Protein AF-A0A928WF04-F1 (afdb_monomer_lite)

Radius of gyration: 16.8 Å; chains: 1; bounding box: 46×41×38 Å

Structure (mmCIF, N/CA/C/O backbone):
data_AF-A0A928WF04-F1
#
_entry.id   AF-A0A928WF04-F1
#
loop_
_atom_site.group_PDB
_atom_site.id
_atom_site.type_symbol
_atom_site.label_atom_id
_atom_site.label_alt_id
_atom_site.label_comp_id
_atom_site.label_asym_id
_atom_site.label_entity_id
_atom_site.label_seq_id
_atom_site.pdbx_PDB_ins_code
_atom_site.Cartn_x
_atom_site.Cartn_y
_atom_site.Cartn_z
_atom_site.occupancy
_atom_site.B_iso_or_equiv
_atom_site.auth_seq_id
_atom_site.auth_comp_id
_atom_site.auth_asym_id
_atom_site.auth_atom_id
_atom_site.pdbx_PDB_model_num
ATOM 1 N N . MET A 1 1 ? 29.091 -26.781 11.269 1.00 47.12 1 MET A N 1
ATOM 2 C CA . MET A 1 1 ? 27.984 -25.970 11.818 1.00 47.12 1 MET A CA 1
ATOM 3 C C . MET A 1 1 ? 27.919 -24.686 11.016 1.00 47.12 1 MET A C 1
ATOM 5 O O . MET A 1 1 ? 28.878 -23.928 11.043 1.00 47.12 1 MET A O 1
ATOM 9 N N . THR A 1 2 ? 26.863 -24.477 10.238 1.00 69.62 2 THR A N 1
ATOM 10 C CA . THR A 1 2 ? 26.679 -23.247 9.458 1.00 69.62 2 THR A CA 1
ATOM 11 C C . THR A 1 2 ? 26.108 -22.187 10.396 1.00 69.62 2 THR A C 1
ATOM 13 O O . THR A 1 2 ? 24.947 -22.266 10.786 1.00 69.62 2 THR A O 1
ATOM 16 N N . GLN A 1 3 ? 26.942 -21.248 10.844 1.00 78.94 3 GLN A N 1
ATOM 17 C CA . GLN A 1 3 ? 26.499 -20.134 11.682 1.00 78.94 3 GLN A CA 1
ATOM 18 C C . GLN A 1 3 ? 25.687 -19.160 10.819 1.00 78.94 3 GLN A C 1
ATOM 20 O O . GLN A 1 3 ? 26.139 -18.755 9.748 1.00 78.94 3 GLN A O 1
ATOM 25 N N . ALA A 1 4 ? 24.476 -18.814 11.260 1.00 78.38 4 ALA A N 1
ATOM 26 C CA . ALA A 1 4 ? 23.651 -17.830 10.567 1.00 78.38 4 ALA A CA 1
ATOM 27 C C . ALA A 1 4 ? 24.343 -16.458 10.584 1.00 78.38 4 ALA A C 1
ATOM 29 O O . ALA A 1 4 ? 24.914 -16.057 11.600 1.00 78.38 4 ALA A O 1
ATOM 30 N N . GLN A 1 5 ? 24.300 -15.741 9.458 1.00 78.94 5 GLN A N 1
ATOM 31 C CA . GLN A 1 5 ? 24.838 -14.383 9.392 1.00 78.94 5 GLN A CA 1
ATOM 32 C C . GLN A 1 5 ? 24.017 -13.425 10.274 1.00 78.94 5 GLN A C 1
ATOM 34 O O . GLN A 1 5 ? 22.807 -13.617 10.421 1.00 78.94 5 GLN A O 1
ATOM 39 N N . PRO A 1 6 ? 24.649 -12.382 10.846 1.00 82.38 6 PRO A N 1
ATOM 40 C CA . PRO A 1 6 ? 23.952 -11.388 11.657 1.00 82.38 6 PRO A CA 1
ATOM 41 C C . PRO A 1 6 ? 22.896 -10.642 10.833 1.00 82.38 6 PRO A C 1
ATOM 43 O O . PRO A 1 6 ? 23.028 -10.523 9.611 1.00 82.38 6 PRO A O 1
ATOM 46 N N . SER A 1 7 ? 21.857 -10.121 11.493 1.00 80.31 7 SER A N 1
ATOM 47 C CA . SER A 1 7 ? 20.822 -9.304 10.846 1.00 80.31 7 SER A CA 1
ATOM 48 C C . SER A 1 7 ? 21.440 -8.132 10.083 1.00 80.31 7 SER A C 1
ATOM 50 O O . SER A 1 7 ? 22.418 -7.544 10.543 1.00 80.31 7 SER A O 1
ATOM 52 N N . LEU A 1 8 ? 20.868 -7.787 8.926 1.00 78.25 8 LEU A N 1
ATOM 53 C CA . LEU A 1 8 ? 21.221 -6.536 8.257 1.00 78.25 8 LEU A CA 1
ATOM 54 C C . LEU A 1 8 ? 20.840 -5.347 9.142 1.00 78.25 8 LEU A C 1
ATOM 56 O O . LEU A 1 8 ? 19.894 -5.431 9.930 1.00 78.25 8 LEU A O 1
ATOM 60 N N . GLU A 1 9 ? 21.569 -4.245 8.984 1.00 82.38 9 GLU A N 1
ATOM 61 C CA . GLU A 1 9 ? 21.159 -2.968 9.550 1.00 82.38 9 GLU A CA 1
ATOM 62 C C . GLU A 1 9 ? 19.792 -2.576 8.982 1.00 82.38 9 GLU A C 1
ATOM 64 O O . GLU A 1 9 ? 19.505 -2.773 7.796 1.00 82.38 9 GLU A O 1
ATOM 69 N N . PHE A 1 10 ? 18.915 -2.076 9.850 1.00 81.38 10 PHE A N 1
ATOM 70 C CA . PHE A 1 10 ? 17.602 -1.631 9.420 1.00 81.38 10 PHE A CA 1
ATOM 71 C C . PHE A 1 10 ? 17.741 -0.323 8.645 1.00 81.38 10 PHE A C 1
ATOM 73 O O . PHE A 1 10 ? 18.138 0.695 9.203 1.00 81.38 10 PHE A O 1
ATOM 80 N N . ILE A 1 11 ? 17.355 -0.355 7.375 1.00 78.94 11 ILE A N 1
ATOM 81 C CA . ILE A 1 11 ? 17.320 0.821 6.514 1.00 78.94 11 ILE A CA 1
ATOM 82 C C . ILE A 1 11 ? 15.913 1.434 6.606 1.00 78.94 11 ILE A C 1
ATOM 84 O O . ILE A 1 11 ? 14.952 0.822 6.120 1.00 78.94 11 ILE A O 1
ATOM 88 N N . PRO A 1 12 ? 15.743 2.609 7.240 1.00 81.44 12 PRO A N 1
ATOM 89 C CA . PRO A 1 12 ? 14.432 3.225 7.372 1.00 81.44 12 PRO A CA 1
ATOM 90 C C . PRO A 1 12 ? 13.947 3.787 6.024 1.00 81.44 12 PRO A C 1
ATOM 92 O O . PRO A 1 12 ? 14.736 4.356 5.270 1.00 81.44 12 PRO A O 1
ATOM 95 N N . PRO A 1 13 ? 12.640 3.711 5.716 1.00 81.75 13 PRO A N 1
ATOM 96 C CA . PRO A 1 13 ? 12.088 4.393 4.552 1.00 81.75 13 PRO A CA 1
ATOM 97 C C . PRO A 1 13 ? 12.283 5.917 4.638 1.00 81.75 13 PRO A C 1
ATOM 99 O O . PRO A 1 13 ? 11.861 6.547 5.609 1.00 81.75 13 PRO A O 1
ATOM 102 N N . ALA A 1 14 ? 12.828 6.533 3.586 1.00 86.50 14 ALA A N 1
ATOM 103 C CA . ALA A 1 14 ? 12.939 7.988 3.449 1.00 86.50 14 ALA A CA 1
ATOM 104 C C . ALA A 1 14 ? 11.617 8.608 2.943 1.00 86.50 14 ALA A C 1
ATOM 106 O O . ALA A 1 14 ? 11.523 9.127 1.828 1.00 86.50 14 ALA A O 1
ATOM 107 N N . TYR A 1 15 ? 10.549 8.500 3.739 1.00 88.81 15 TYR A N 1
ATOM 108 C CA . TYR A 1 15 ? 9.213 8.932 3.317 1.00 88.81 15 TYR A CA 1
ATOM 109 C C . TYR A 1 15 ? 9.131 10.447 3.071 1.00 88.81 15 TYR A C 1
ATOM 111 O O . TYR A 1 15 ? 9.372 11.255 3.966 1.00 88.81 15 TYR A O 1
ATOM 119 N N . ASN A 1 16 ? 8.690 10.826 1.868 1.00 93.25 16 ASN A N 1
ATOM 120 C CA . ASN A 1 16 ? 8.395 12.207 1.503 1.00 93.25 16 ASN A CA 1
ATOM 121 C C . ASN A 1 16 ? 6.907 12.357 1.110 1.00 93.25 16 ASN A C 1
ATOM 123 O O . ASN A 1 16 ? 6.486 11.812 0.082 1.00 93.25 16 ASN A O 1
ATOM 127 N N . PRO A 1 17 ? 6.102 13.128 1.872 1.00 94.19 17 PRO A N 1
ATOM 128 C CA . PRO A 1 17 ? 4.681 13.319 1.589 1.00 94.19 17 PRO A CA 1
ATOM 129 C C . PRO A 1 17 ? 4.392 13.932 0.217 1.00 94.19 17 PRO A C 1
ATOM 131 O O . PRO A 1 17 ? 3.361 13.622 -0.380 1.00 94.19 17 PRO A O 1
ATOM 134 N N . LEU A 1 18 ? 5.263 14.809 -0.292 1.00 96.56 18 LEU A N 1
ATOM 135 C CA . LEU A 1 18 ? 5.074 15.436 -1.600 1.00 96.56 18 LEU A CA 1
ATOM 136 C C . LEU A 1 18 ? 5.232 14.400 -2.713 1.00 96.56 18 LEU A C 1
ATOM 138 O O . LEU A 1 18 ? 4.358 14.285 -3.571 1.00 96.56 18 LEU A O 1
ATOM 142 N N . VAL A 1 19 ? 6.304 13.606 -2.643 1.00 95.00 19 VAL A N 1
ATOM 143 C CA . VAL A 1 19 ? 6.568 12.516 -3.592 1.00 95.00 19 VAL A CA 1
ATOM 144 C C . VAL A 1 19 ? 5.406 11.530 -3.591 1.00 95.00 19 VAL A C 1
ATOM 146 O O . VAL A 1 19 ? 4.875 11.211 -4.653 1.00 95.00 19 VAL A O 1
ATOM 149 N N . TRP A 1 20 ? 4.947 11.112 -2.410 1.00 95.44 20 TRP A N 1
ATOM 150 C CA . TRP A 1 20 ? 3.815 10.195 -2.296 1.00 95.44 20 TRP A CA 1
ATOM 151 C C . TRP A 1 20 ? 2.518 10.782 -2.871 1.00 95.44 20 TRP A C 1
ATOM 153 O O . TRP A 1 20 ? 1.840 10.113 -3.649 1.00 95.44 20 TRP A O 1
ATOM 163 N N . ASN A 1 21 ? 2.178 12.036 -2.552 1.00 96.25 21 ASN A N 1
ATOM 164 C CA . ASN A 1 21 ? 0.964 12.674 -3.070 1.00 96.25 21 ASN A CA 1
ATOM 165 C C . ASN A 1 21 ? 0.984 12.826 -4.597 1.00 96.25 21 ASN A C 1
ATOM 167 O O . ASN A 1 21 ? -0.046 12.626 -5.246 1.00 96.25 21 ASN A O 1
ATOM 171 N N . VAL A 1 22 ? 2.138 13.173 -5.172 1.00 97.56 22 VAL A N 1
ATOM 172 C CA . VAL A 1 22 ? 2.316 13.268 -6.627 1.00 97.56 22 VAL A CA 1
ATOM 173 C C . VAL A 1 22 ? 2.207 11.881 -7.263 1.00 97.56 22 VAL A C 1
ATOM 175 O O . VAL A 1 22 ? 1.385 11.691 -8.160 1.00 97.56 22 VAL A O 1
ATOM 178 N N . ALA A 1 23 ? 2.943 10.889 -6.752 1.00 96.19 23 ALA A N 1
ATOM 179 C CA . ALA A 1 23 ? 2.913 9.518 -7.264 1.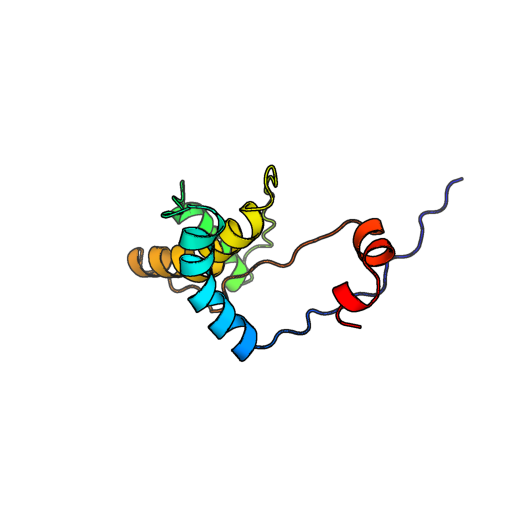00 96.19 23 ALA A CA 1
ATOM 180 C C . ALA A 1 23 ? 1.497 8.921 -7.218 1.00 96.19 23 ALA A C 1
ATOM 182 O O . ALA A 1 23 ? 1.013 8.385 -8.214 1.00 96.19 23 ALA A O 1
ATOM 183 N N . LYS A 1 24 ? 0.784 9.106 -6.101 1.00 96.00 24 LYS A N 1
ATOM 184 C CA . LYS A 1 24 ? -0.610 8.682 -5.924 1.00 96.00 24 LYS A CA 1
ATOM 185 C C . LYS A 1 24 ? -1.545 9.208 -7.014 1.00 96.00 24 LYS A C 1
ATOM 187 O O . LYS A 1 24 ? -2.423 8.469 -7.456 1.00 96.00 24 LYS A O 1
ATOM 192 N N . ARG A 1 25 ? -1.369 10.458 -7.451 1.00 97.06 25 ARG A N 1
ATOM 193 C CA . ARG A 1 25 ? -2.183 11.060 -8.521 1.00 97.06 25 ARG A CA 1
ATOM 194 C C . ARG A 1 25 ? -1.781 10.566 -9.911 1.00 97.06 25 ARG A C 1
ATOM 196 O O . ARG A 1 25 ? -2.646 10.454 -10.770 1.00 97.06 25 ARG A O 1
ATOM 203 N N . ILE A 1 26 ? -0.499 10.268 -10.125 1.00 97.12 26 ILE A N 1
ATOM 204 C CA . ILE A 1 26 ? 0.041 9.833 -11.423 1.00 97.12 26 ILE A CA 1
ATOM 205 C C . ILE A 1 26 ? -0.291 8.367 -11.726 1.00 97.12 26 ILE A C 1
ATOM 207 O O . ILE A 1 26 ? -0.615 8.046 -12.868 1.00 97.12 26 ILE A O 1
ATOM 211 N N . ILE A 1 27 ? -0.252 7.483 -10.724 1.00 96.19 27 ILE A N 1
ATOM 212 C CA . ILE A 1 27 ? -0.431 6.031 -10.896 1.00 96.19 27 ILE A CA 1
ATOM 213 C C . ILE A 1 27 ? -1.622 5.607 -11.771 1.00 96.19 27 ILE A C 1
ATOM 215 O O . ILE A 1 27 ? -1.392 4.808 -12.678 1.00 96.19 27 ILE A O 1
ATOM 219 N N . PRO A 1 28 ? -2.865 6.098 -11.581 1.00 95.69 28 PRO A N 1
ATOM 220 C CA . PRO A 1 28 ? -3.986 5.658 -12.416 1.00 95.69 28 PRO A CA 1
ATOM 221 C C . PRO A 1 28 ? -3.777 5.984 -13.901 1.00 95.69 28 PRO A C 1
ATOM 223 O O . PRO A 1 28 ? -4.154 5.198 -14.767 1.00 95.69 28 PRO A O 1
ATOM 226 N N . PHE A 1 29 ? -3.137 7.115 -14.208 1.00 95.75 29 PHE A N 1
ATOM 227 C CA . PHE A 1 29 ? -2.805 7.480 -15.584 1.00 95.75 29 PHE A CA 1
ATOM 228 C C . PHE A 1 29 ? -1.666 6.623 -16.126 1.00 95.75 29 PHE A C 1
ATOM 230 O O . PHE A 1 29 ? -1.741 6.153 -17.258 1.00 95.75 29 PHE A O 1
ATOM 237 N N . TRP A 1 30 ? -0.638 6.379 -15.316 1.00 94.69 30 TRP A N 1
ATOM 238 C CA . TRP A 1 30 ? 0.478 5.524 -15.706 1.00 94.69 30 TRP A CA 1
ATOM 239 C C . TRP A 1 30 ? 0.005 4.098 -16.028 1.00 94.69 30 TRP A C 1
ATOM 241 O O . TRP A 1 30 ? 0.340 3.582 -17.089 1.00 94.69 30 TRP A O 1
ATOM 251 N N . LEU A 1 31 ? -0.861 3.507 -15.196 1.00 95.88 31 LEU A N 1
ATOM 252 C CA . LEU A 1 31 ? -1.470 2.194 -15.455 1.00 95.88 31 LEU A CA 1
ATOM 253 C C . LEU A 1 31 ? -2.238 2.164 -16.782 1.00 95.88 31 LEU A C 1
ATOM 255 O O . LEU A 1 31 ? -2.063 1.242 -17.583 1.00 95.88 31 LEU A O 1
ATOM 259 N N . LYS A 1 32 ? -3.035 3.205 -17.045 1.00 95.75 32 LYS A N 1
ATOM 260 C CA . LYS A 1 32 ? -3.827 3.321 -18.270 1.00 95.75 32 LYS A CA 1
ATOM 261 C C . LYS A 1 32 ? -2.959 3.424 -19.525 1.00 95.75 32 LYS A C 1
ATOM 263 O O . LYS A 1 32 ? -3.249 2.747 -20.505 1.00 95.75 32 LYS A O 1
ATOM 268 N N . TYR A 1 33 ? -1.931 4.271 -19.516 1.00 94.44 33 TYR A N 1
ATOM 269 C CA . TYR A 1 33 ? -1.153 4.576 -20.723 1.00 94.44 33 TYR A CA 1
ATOM 270 C C . TYR A 1 33 ? 0.040 3.644 -20.945 1.00 94.44 33 TYR A C 1
ATOM 272 O O . TYR A 1 33 ? 0.390 3.385 -22.090 1.00 94.44 33 TYR A O 1
ATOM 280 N N . ASN A 1 34 ? 0.664 3.138 -19.880 1.00 91.38 34 ASN A N 1
ATOM 281 C CA . ASN A 1 34 ? 1.847 2.285 -19.990 1.00 91.38 34 ASN A CA 1
ATOM 282 C C . ASN A 1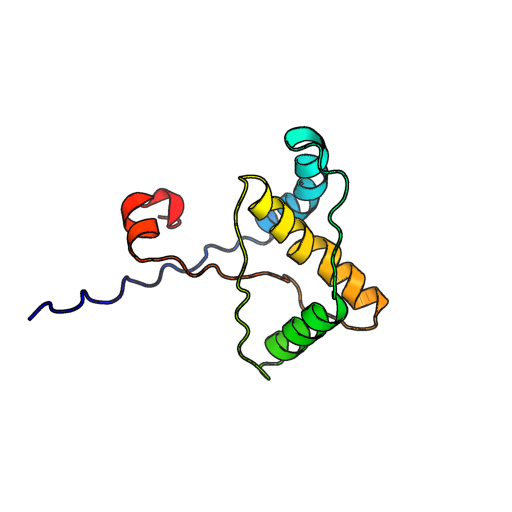 34 ? 1.491 0.792 -20.036 1.00 91.38 34 ASN A C 1
ATOM 284 O O . ASN A 1 34 ? 2.144 0.019 -20.731 1.00 91.38 34 ASN A O 1
ATOM 288 N N . ASN A 1 35 ? 0.447 0.378 -19.311 1.00 88.50 35 ASN A N 1
ATOM 289 C CA . ASN A 1 35 ? 0.089 -1.035 -19.160 1.00 88.50 35 ASN A CA 1
ATOM 290 C C . ASN A 1 35 ? -1.276 -1.389 -19.757 1.00 88.50 35 ASN A C 1
ATOM 292 O O . ASN A 1 35 ? -1.647 -2.557 -19.728 1.00 88.50 35 ASN A O 1
ATOM 296 N N . HIS A 1 36 ? -2.010 -0.413 -20.308 1.00 93.38 36 HIS A N 1
ATOM 297 C CA . HIS A 1 36 ? -3.384 -0.582 -20.802 1.00 93.38 36 HIS A CA 1
ATOM 298 C C . HIS A 1 36 ? -4.358 -1.106 -19.730 1.00 93.38 36 HIS A C 1
ATOM 300 O O . HIS A 1 36 ? -5.415 -1.652 -20.044 1.00 93.38 36 HIS A O 1
ATOM 306 N N . ILE A 1 37 ? -4.022 -0.911 -18.451 1.00 94.69 37 ILE A N 1
ATOM 307 C CA . ILE A 1 37 ? -4.854 -1.299 -17.312 1.00 94.69 37 ILE A CA 1
ATOM 308 C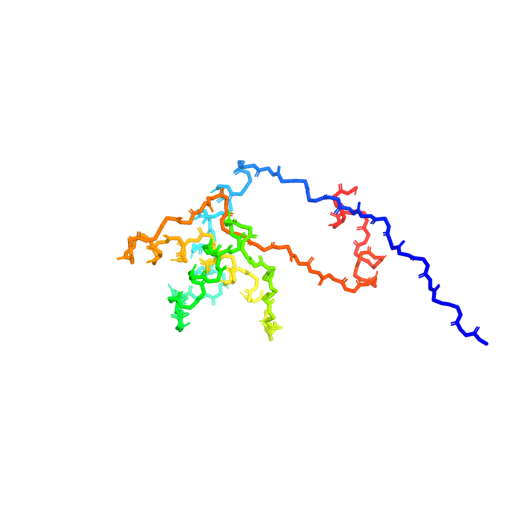 C . ILE A 1 37 ? -5.757 -0.114 -16.988 1.00 94.69 37 ILE A C 1
ATOM 310 O O . ILE A 1 37 ? -5.327 0.876 -16.393 1.00 94.69 37 IL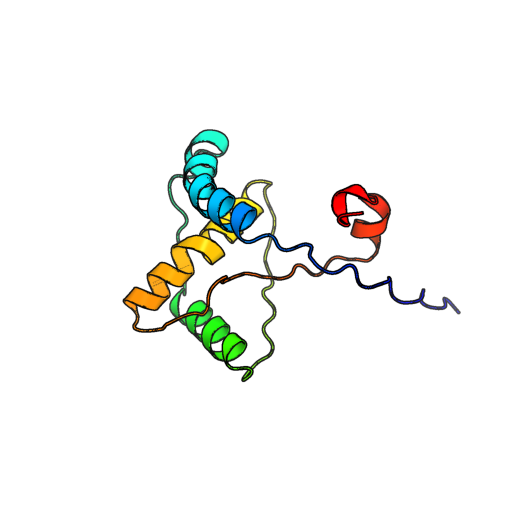E A O 1
ATOM 314 N N . VAL A 1 38 ? -7.011 -0.194 -17.432 1.00 93.44 38 VAL A N 1
ATOM 315 C CA . VAL A 1 38 ? -7.999 0.882 -17.247 1.00 93.44 38 VAL A CA 1
ATOM 316 C C . VAL A 1 38 ? -8.734 0.796 -15.916 1.00 93.44 38 VAL A C 1
ATOM 318 O O . VAL A 1 38 ? -9.220 1.818 -15.432 1.00 93.44 38 VAL A O 1
ATOM 321 N N . ASP A 1 39 ? -8.784 -0.393 -15.316 1.00 92.25 39 ASP A N 1
ATOM 322 C CA . ASP A 1 39 ? -9.386 -0.597 -14.009 1.00 92.25 39 ASP A CA 1
ATOM 323 C C . ASP A 1 39 ? -8.614 -1.614 -13.166 1.00 92.25 39 ASP A C 1
ATOM 325 O O . ASP A 1 39 ? -7.948 -2.513 -13.678 1.00 92.25 39 ASP A O 1
ATOM 329 N N . VAL A 1 40 ? -8.701 -1.423 -11.852 1.00 94.44 40 VAL A N 1
ATOM 330 C CA . VAL A 1 40 ? -8.201 -2.342 -10.832 1.00 94.44 40 VAL A CA 1
ATOM 331 C C . VAL A 1 40 ? -9.401 -2.714 -9.976 1.00 94.44 40 VAL A C 1
ATOM 333 O O . VAL A 1 40 ? -9.868 -1.903 -9.165 1.00 94.44 40 VAL A O 1
ATOM 336 N N . GLU A 1 41 ? -9.899 -3.923 -10.206 1.00 94.94 41 GLU A N 1
ATOM 337 C CA . GLU A 1 41 ? -11.002 -4.528 -9.468 1.00 94.94 41 GLU A CA 1
ATOM 338 C C . GLU A 1 41 ? -10.492 -5.177 -8.182 1.00 94.94 41 GLU A C 1
ATOM 340 O O . GLU A 1 41 ? -9.345 -5.623 -8.091 1.00 94.94 41 GLU A O 1
ATOM 345 N N . ILE A 1 42 ? -11.325 -5.139 -7.144 1.00 95.69 42 ILE A N 1
ATOM 346 C CA . ILE A 1 42 ? -10.924 -5.501 -5.787 1.00 95.69 42 ILE A CA 1
ATOM 347 C C . ILE A 1 42 ? -11.996 -6.397 -5.208 1.00 95.69 42 ILE A C 1
ATOM 349 O O . ILE A 1 42 ? -13.038 -5.933 -4.740 1.00 95.69 42 ILE A O 1
ATOM 353 N N . ASP A 1 43 ? -11.701 -7.684 -5.209 1.00 95.81 43 ASP A N 1
ATOM 354 C CA . ASP A 1 43 ? -12.523 -8.666 -4.530 1.00 95.81 43 ASP A CA 1
ATOM 355 C C . ASP A 1 43 ? -12.321 -8.562 -3.019 1.00 95.81 43 ASP A C 1
ATOM 357 O O . ASP A 1 43 ? -11.200 -8.365 -2.543 1.00 95.81 43 ASP A O 1
ATOM 361 N N . ARG A 1 44 ? -13.407 -8.733 -2.252 1.00 95.19 44 ARG A N 1
ATOM 362 C CA . ARG A 1 44 ? -13.361 -8.789 -0.776 1.00 95.19 44 ARG A CA 1
ATOM 363 C C . ARG A 1 44 ? -12.709 -7.551 -0.143 1.00 95.19 44 ARG A C 1
ATOM 365 O O . ARG A 1 44 ? -11.897 -7.628 0.781 1.00 95.19 44 ARG A O 1
ATOM 372 N N . ALA A 1 45 ? -13.052 -6.377 -0.676 1.00 96.50 45 ALA A N 1
ATOM 373 C CA . ALA A 1 45 ? -12.511 -5.109 -0.199 1.00 96.50 45 ALA A CA 1
ATOM 374 C C . ALA A 1 45 ? -12.834 -4.850 1.280 1.00 96.50 45 ALA A C 1
ATOM 376 O O . ALA A 1 45 ? -11.993 -4.305 1.990 1.00 96.50 45 ALA A O 1
ATOM 377 N N . SER A 1 46 ? -14.022 -5.251 1.744 1.00 97.69 46 SER A N 1
ATOM 378 C CA . SER A 1 46 ? -14.472 -5.055 3.128 1.00 97.69 46 SER A CA 1
ATOM 379 C C . SER A 1 46 ? -13.537 -5.731 4.130 1.00 97.69 46 SER A C 1
ATOM 381 O O . SER A 1 46 ? -13.104 -5.102 5.091 1.00 97.69 46 SER A O 1
ATOM 383 N N . GLU A 1 47 ? -13.135 -6.974 3.862 1.00 97.44 47 GLU A N 1
ATOM 384 C CA . GLU A 1 47 ? -12.210 -7.716 4.717 1.00 97.44 47 GLU A CA 1
ATOM 385 C C . GLU A 1 47 ? -10.845 -7.022 4.802 1.00 97.44 47 GLU A C 1
ATOM 387 O O . GLU A 1 47 ? -10.259 -6.904 5.880 1.00 97.44 47 GLU A O 1
ATOM 392 N N . LEU A 1 48 ? -10.343 -6.506 3.675 1.00 97.56 48 LEU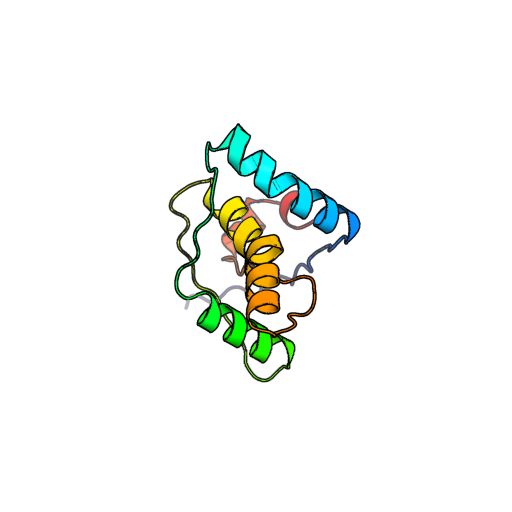 A N 1
ATOM 393 C CA . LEU A 1 48 ? -9.086 -5.761 3.656 1.00 97.56 48 LEU A CA 1
ATOM 394 C C . LEU A 1 48 ? -9.200 -4.418 4.398 1.00 97.56 48 LEU A C 1
ATOM 396 O O . LEU A 1 48 ? -8.269 -4.035 5.110 1.00 97.56 48 LEU A O 1
ATOM 400 N N . ILE A 1 49 ? -10.331 -3.716 4.266 1.00 98.25 49 ILE A N 1
ATOM 401 C CA . ILE A 1 49 ? -10.622 -2.475 5.000 1.00 98.25 49 ILE A CA 1
ATOM 402 C C . ILE A 1 49 ? -10.611 -2.740 6.506 1.00 98.25 49 ILE A C 1
ATOM 404 O O . ILE A 1 49 ? -9.947 -2.006 7.241 1.00 98.25 49 ILE A O 1
ATOM 408 N N . ASP A 1 50 ? -11.270 -3.805 6.959 1.00 97.88 50 ASP A N 1
ATOM 409 C CA . ASP A 1 50 ? -11.329 -4.173 8.373 1.00 97.88 50 ASP A CA 1
ATOM 410 C C . ASP A 1 50 ? -9.950 -4.517 8.939 1.00 97.88 50 ASP A C 1
ATOM 412 O O . ASP A 1 50 ? -9.593 -4.049 10.027 1.00 97.88 50 ASP A O 1
ATOM 416 N N . LEU A 1 51 ? -9.138 -5.273 8.194 1.00 97.50 51 LEU A N 1
ATOM 417 C CA . LEU A 1 51 ? -7.761 -5.590 8.583 1.00 97.50 51 LEU A CA 1
ATOM 418 C C . LEU A 1 51 ? -6.912 -4.321 8.728 1.00 97.50 51 LEU A C 1
ATOM 420 O O . LEU A 1 51 ? -6.232 -4.147 9.744 1.00 97.50 51 LEU A O 1
ATOM 424 N N . TYR A 1 52 ? -6.990 -3.402 7.760 1.00 97.62 52 TYR A N 1
ATOM 425 C CA . TYR A 1 52 ? -6.288 -2.118 7.831 1.00 97.62 52 TYR A CA 1
ATOM 426 C C . TYR A 1 52 ? -6.785 -1.247 8.988 1.00 97.62 52 TYR A C 1
ATOM 428 O O . TYR A 1 52 ? -5.976 -0.635 9.688 1.00 97.62 52 TYR A O 1
ATOM 436 N N . HIS A 1 53 ? -8.094 -1.206 9.223 1.00 97.62 53 HIS A N 1
ATOM 437 C CA . HIS A 1 53 ? -8.691 -0.428 10.301 1.00 97.62 53 HIS A CA 1
ATOM 438 C C . HIS A 1 53 ? -8.246 -0.944 11.679 1.00 97.62 53 HIS A C 1
ATOM 440 O O . HIS A 1 53 ? -7.811 -0.157 12.523 1.00 97.62 53 HIS A O 1
ATOM 446 N N . GLN A 1 54 ? -8.260 -2.263 11.892 1.00 97.81 54 GLN A N 1
ATOM 447 C CA . GLN A 1 54 ? -7.755 -2.887 13.120 1.00 97.81 54 GLN A CA 1
ATOM 448 C C . GLN A 1 54 ? -6.247 -2.670 13.298 1.00 97.81 54 GLN A C 1
ATOM 450 O O . GLN A 1 54 ? -5.794 -2.354 14.403 1.00 97.81 54 GLN A O 1
ATOM 455 N N . PHE A 1 55 ? -5.471 -2.786 12.217 1.00 97.06 55 PHE A N 1
ATOM 456 C CA . PHE A 1 55 ? -4.027 -2.548 12.232 1.00 97.06 55 PHE A CA 1
ATOM 457 C C . PHE A 1 55 ? -3.697 -1.102 12.635 1.00 97.06 55 PHE A C 1
ATOM 459 O O . PHE A 1 55 ? -2.894 -0.874 13.538 1.00 97.06 55 PHE A O 1
ATOM 466 N N . GLN A 1 56 ? -4.382 -0.110 12.059 1.00 96.44 56 GLN A N 1
ATOM 467 C CA . GLN A 1 56 ? -4.179 1.317 12.365 1.00 96.44 56 GLN A CA 1
ATOM 468 C C . GLN A 1 56 ? -4.642 1.746 13.767 1.00 96.44 56 GLN A C 1
ATOM 470 O O . GLN A 1 56 ? -4.305 2.846 14.230 1.00 96.44 56 GLN A O 1
ATOM 475 N N . GLN A 1 57 ? -5.428 0.896 14.429 1.00 96.44 57 GLN A N 1
ATOM 476 C CA . GLN A 1 57 ? -5.816 1.026 15.833 1.00 96.44 57 GLN A CA 1
ATOM 477 C C . GLN A 1 57 ? -4.877 0.268 16.784 1.00 96.44 57 GLN A C 1
ATOM 479 O O . GLN A 1 57 ? -5.086 0.317 17.992 1.00 96.44 57 GLN A O 1
ATOM 484 N N . GLY A 1 58 ? -3.867 -0.441 16.270 1.00 96.81 58 GLY A N 1
ATOM 485 C CA . GLY A 1 58 ? -2.939 -1.236 17.079 1.00 96.81 58 GLY A CA 1
ATOM 486 C C . GLY A 1 58 ? -3.539 -2.532 17.633 1.00 96.81 58 GLY A C 1
ATOM 487 O O . GLY A 1 58 ? -2.959 -3.130 18.534 1.00 96.81 58 GLY A O 1
ATOM 488 N N . LYS A 1 59 ? -4.690 -2.978 17.110 1.00 97.69 59 LYS A N 1
ATOM 489 C CA . LYS A 1 59 ? -5.388 -4.189 17.579 1.00 97.69 59 LYS A CA 1
ATOM 490 C C . LYS A 1 59 ? -4.819 -5.478 16.993 1.00 97.69 59 LYS A C 1
ATOM 492 O O . LYS A 1 59 ? -5.006 -6.543 17.567 1.00 97.69 59 LYS A O 1
ATOM 497 N N . THR A 1 60 ? -4.144 -5.389 15.850 1.00 96.38 60 THR A N 1
ATOM 498 C CA . THR A 1 60 ? -3.556 -6.542 15.166 1.00 96.38 60 THR A CA 1
ATOM 499 C C . THR A 1 60 ? -2.225 -6.184 14.517 1.00 96.38 60 THR A C 1
ATOM 501 O O . THR A 1 60 ? -1.964 -5.019 14.211 1.00 96.38 60 THR A O 1
ATOM 504 N N . ARG A 1 61 ? -1.391 -7.201 14.282 1.00 95.19 61 ARG A N 1
ATOM 505 C CA . ARG A 1 61 ? -0.262 -7.136 13.350 1.00 95.19 61 ARG A CA 1
ATOM 506 C C . ARG A 1 61 ? -0.719 -7.759 12.039 1.00 95.19 61 ARG A C 1
ATOM 508 O O . ARG A 1 61 ? -1.208 -8.882 12.030 1.00 95.19 61 ARG A O 1
ATOM 515 N N . PHE A 1 62 ? -0.556 -7.027 10.947 1.00 94.19 62 PHE A N 1
ATOM 516 C CA . PHE A 1 62 ? -1.075 -7.413 9.643 1.00 94.19 62 PHE A CA 1
ATOM 517 C C . PHE A 1 62 ? 0.076 -7.635 8.659 1.00 94.19 62 PHE A C 1
ATOM 519 O O . PHE A 1 62 ? 0.931 -6.767 8.495 1.00 94.19 62 PHE A O 1
ATOM 526 N N . MET A 1 63 ? 0.092 -8.801 8.013 1.00 94.94 63 MET A N 1
ATOM 527 C CA . MET A 1 63 ? 0.994 -9.117 6.908 1.00 94.94 63 MET A CA 1
ATOM 528 C C . MET A 1 63 ? 0.165 -9.428 5.667 1.00 94.94 63 MET A C 1
ATOM 530 O O . MET A 1 63 ? -0.721 -10.280 5.709 1.00 94.94 63 MET A O 1
ATOM 534 N N . LEU A 1 64 ? 0.479 -8.754 4.562 1.00 93.31 64 LEU A N 1
ATOM 535 C CA . LEU A 1 64 ? -0.146 -8.987 3.267 1.00 93.31 64 LEU A CA 1
ATOM 536 C C . LEU A 1 64 ? 0.800 -9.813 2.394 1.00 93.31 64 LEU A C 1
ATOM 538 O O . LEU A 1 64 ? 1.831 -9.316 1.943 1.00 93.31 64 LEU A O 1
ATOM 542 N N . ALA A 1 65 ? 0.445 -11.071 2.156 1.00 92.94 65 ALA A N 1
ATOM 543 C CA . ALA A 1 65 ? 1.113 -11.893 1.156 1.00 92.94 65 ALA A CA 1
ATOM 544 C C . ALA A 1 65 ? 0.499 -11.617 -0.221 1.00 92.94 65 ALA A C 1
ATOM 546 O O . ALA A 1 65 ? -0.722 -11.541 -0.358 1.00 92.94 65 ALA A O 1
ATOM 547 N N . PHE A 1 66 ? 1.337 -11.484 -1.244 1.00 90.50 66 PHE A N 1
ATOM 548 C CA . PHE A 1 66 ? 0.902 -11.226 -2.613 1.00 90.50 66 PHE A CA 1
ATOM 549 C C . PHE A 1 66 ? 1.729 -12.049 -3.601 1.00 90.50 66 PHE A C 1
ATOM 551 O O . PHE A 1 66 ? 2.815 -12.534 -3.281 1.00 90.50 66 PHE A O 1
ATOM 558 N N . ARG A 1 67 ? 1.196 -12.218 -4.812 1.00 89.19 67 ARG A N 1
ATOM 559 C CA . ARG A 1 67 ? 1.930 -12.772 -5.955 1.00 89.19 67 ARG A CA 1
ATOM 560 C C . ARG A 1 67 ? 2.375 -11.620 -6.849 1.00 89.19 67 ARG A C 1
ATOM 562 O O . ARG A 1 67 ? 1.641 -10.645 -6.971 1.00 89.19 67 ARG A O 1
ATOM 569 N N . HIS A 1 68 ? 3.540 -11.764 -7.478 1.00 87.69 68 HIS A N 1
ATOM 570 C CA . HIS A 1 68 ? 4.081 -10.778 -8.414 1.00 87.69 68 HIS A CA 1
ATOM 571 C C . HIS A 1 68 ? 4.393 -11.408 -9.793 1.00 87.69 68 HIS A C 1
ATOM 573 O O . HIS A 1 68 ? 5.562 -11.503 -10.170 1.00 87.69 68 HIS A O 1
ATOM 579 N N . PRO A 1 69 ? 3.392 -11.955 -10.516 1.00 86.31 69 PRO A N 1
ATOM 580 C CA . PRO A 1 69 ? 3.610 -12.584 -11.821 1.00 86.31 69 PRO A CA 1
ATOM 581 C C . PRO A 1 69 ? 4.059 -11.614 -12.925 1.00 86.31 69 PRO A C 1
ATOM 583 O O . PRO A 1 69 ? 4.599 -12.074 -13.931 1.00 86.31 69 PRO A O 1
ATOM 586 N N . THR A 1 70 ? 3.819 -10.305 -12.789 1.00 89.75 70 THR A N 1
ATOM 587 C CA . THR A 1 70 ? 4.099 -9.325 -13.847 1.00 89.75 70 THR A CA 1
ATOM 588 C C . THR A 1 70 ? 4.667 -8.022 -13.304 1.00 89.75 70 THR A C 1
ATOM 590 O O . THR A 1 70 ? 4.316 -7.572 -12.223 1.00 89.75 70 THR A O 1
ATOM 593 N N . ILE A 1 71 ? 5.464 -7.312 -14.102 1.00 88.31 71 ILE A N 1
ATOM 594 C CA . ILE A 1 71 ? 6.005 -5.992 -13.725 1.00 88.31 71 ILE A CA 1
ATOM 595 C C . ILE A 1 71 ? 4.929 -4.917 -13.463 1.00 88.31 71 ILE A C 1
ATOM 597 O O . ILE A 1 71 ? 5.247 -3.854 -12.935 1.00 88.31 71 ILE A O 1
ATOM 601 N N . ALA A 1 72 ? 3.667 -5.170 -13.830 1.00 91.44 72 ALA A N 1
ATOM 602 C CA . ALA A 1 72 ? 2.552 -4.257 -13.599 1.00 91.44 72 ALA A CA 1
ATOM 603 C C . ALA A 1 72 ? 1.960 -4.369 -12.181 1.00 91.44 72 ALA A C 1
ATOM 605 O O . ALA A 1 72 ? 1.210 -3.487 -11.763 1.00 91.44 72 ALA A O 1
ATOM 606 N N . ASP A 1 73 ? 2.300 -5.408 -11.413 1.00 91.69 73 ASP A N 1
ATOM 607 C CA . ASP A 1 73 ? 1.648 -5.635 -10.119 1.00 91.69 73 ASP A CA 1
ATOM 608 C C . ASP A 1 73 ? 1.972 -4.556 -9.061 1.00 91.69 73 ASP A C 1
ATOM 610 O O . ASP A 1 73 ? 1.051 -4.144 -8.359 1.00 91.69 73 ASP A O 1
ATOM 614 N N . PRO A 1 74 ? 3.205 -4.017 -8.931 1.00 91.69 74 PRO A N 1
ATOM 615 C CA . PRO A 1 74 ? 3.511 -2.970 -7.962 1.00 91.69 74 PRO A CA 1
ATOM 616 C C . PRO A 1 74 ? 2.660 -1.704 -8.151 1.00 91.69 74 PRO A C 1
ATOM 618 O O . PRO A 1 74 ? 2.071 -1.245 -7.168 1.00 91.69 74 PRO A O 1
ATOM 621 N N . PRO A 1 75 ? 2.503 -1.146 -9.369 1.00 94.00 75 PRO A N 1
ATOM 622 C CA . PRO A 1 75 ? 1.601 -0.019 -9.580 1.00 94.00 75 PRO A CA 1
ATOM 623 C C . PRO A 1 75 ? 0.122 -0.394 -9.394 1.00 94.00 75 PRO A C 1
ATOM 625 O O . PRO A 1 75 ? -0.634 0.446 -8.907 1.00 94.00 75 PRO A O 1
ATOM 628 N N . CYS A 1 76 ? -0.301 -1.636 -9.669 1.00 95.31 76 CYS A N 1
ATOM 629 C CA . CYS A 1 76 ? -1.649 -2.111 -9.318 1.00 95.31 76 CYS A CA 1
ATOM 630 C C . CYS A 1 76 ? -1.877 -2.160 -7.797 1.00 95.31 76 CYS A C 1
ATOM 632 O O . CYS A 1 76 ? -2.900 -1.677 -7.313 1.00 95.31 76 CYS A O 1
ATOM 634 N N . ILE A 1 77 ? -0.914 -2.673 -7.026 1.00 95.31 77 ILE A N 1
ATOM 635 C CA . ILE A 1 77 ? -0.963 -2.712 -5.556 1.00 95.31 77 ILE A CA 1
ATOM 636 C C . ILE A 1 77 ? -0.968 -1.290 -4.988 1.00 95.31 77 ILE A C 1
ATOM 638 O O . ILE A 1 77 ? -1.738 -0.983 -4.078 1.00 95.31 77 ILE A O 1
ATOM 642 N N . ALA A 1 78 ? -0.155 -0.391 -5.538 1.00 95.38 78 ALA A N 1
ATOM 643 C CA . ALA A 1 78 ? -0.160 1.009 -5.135 1.00 95.38 78 ALA A CA 1
ATOM 644 C C . ALA A 1 78 ? -1.491 1.699 -5.487 1.00 95.38 78 ALA A C 1
ATOM 646 O O . ALA A 1 78 ? -2.026 2.440 -4.664 1.00 95.38 78 ALA A O 1
ATOM 647 N N . GLN A 1 79 ? -2.092 1.405 -6.645 1.00 96.94 79 GLN A N 1
ATOM 648 C CA . GLN A 1 79 ? -3.428 1.894 -7.000 1.00 96.94 79 GLN A CA 1
ATOM 649 C C . GLN A 1 79 ? -4.512 1.376 -6.042 1.00 96.94 79 GLN A C 1
ATOM 651 O O . GLN A 1 79 ? -5.374 2.152 -5.612 1.00 96.94 79 GLN A O 1
ATOM 656 N N . LEU A 1 80 ? -4.444 0.095 -5.670 1.00 96.75 80 LEU A N 1
ATOM 657 C CA . LEU A 1 80 ? -5.296 -0.508 -4.646 1.00 96.75 80 LEU A CA 1
ATOM 658 C C . LEU A 1 80 ? -5.151 0.244 -3.316 1.00 96.75 80 LEU A C 1
ATOM 660 O O . LEU A 1 80 ? -6.130 0.796 -2.817 1.00 96.75 80 LEU A O 1
ATOM 664 N N . LEU A 1 81 ? -3.943 0.302 -2.754 1.00 97.12 81 LEU A N 1
ATOM 665 C CA . LEU A 1 81 ? -3.723 0.797 -1.394 1.00 97.12 81 LEU A CA 1
ATOM 666 C C . LEU A 1 81 ? -3.870 2.317 -1.283 1.00 97.12 81 LEU A C 1
ATOM 668 O O . LEU A 1 81 ? -4.455 2.813 -0.324 1.00 97.12 81 LEU A O 1
ATOM 672 N N . TRP A 1 82 ? -3.353 3.080 -2.247 1.00 97.25 82 TRP A N 1
ATOM 673 C CA . TRP A 1 82 ? -3.292 4.538 -2.127 1.00 97.25 82 TRP A CA 1
ATOM 674 C C . TRP A 1 82 ? -4.596 5.220 -2.538 1.00 97.25 82 TRP A C 1
ATOM 676 O O . TRP A 1 82 ? -4.920 6.276 -1.979 1.00 97.25 82 TRP A O 1
ATOM 686 N N . ASN A 1 83 ? -5.327 4.647 -3.501 1.00 96.56 83 ASN A N 1
ATOM 687 C CA . ASN A 1 83 ? -6.493 5.277 -4.124 1.00 96.56 83 ASN A CA 1
ATOM 688 C C . ASN A 1 83 ? -7.796 4.521 -3.850 1.00 96.56 83 ASN A C 1
ATOM 690 O O . ASN A 1 83 ? -8.694 5.081 -3.216 1.00 96.56 83 ASN A O 1
ATOM 694 N N . LYS A 1 84 ? -7.905 3.267 -4.301 1.00 97.12 84 LYS A N 1
ATOM 695 C CA . LYS A 1 84 ? -9.179 2.533 -4.288 1.00 97.12 84 LYS A CA 1
ATOM 696 C C . LYS A 1 84 ? -9.618 2.131 -2.878 1.00 97.12 84 LYS A C 1
ATOM 698 O O . LYS A 1 84 ? -10.761 2.374 -2.509 1.00 97.12 84 LYS A O 1
ATOM 703 N N . LEU A 1 85 ? -8.722 1.579 -2.062 1.00 97.44 85 LEU A N 1
ATOM 704 C CA . LEU A 1 85 ? -9.057 1.088 -0.724 1.00 97.44 85 LEU A CA 1
ATOM 705 C C . LEU A 1 85 ? -9.548 2.210 0.219 1.00 97.44 85 LEU A C 1
ATOM 707 O O . LEU A 1 85 ? -10.601 2.037 0.830 1.00 97.44 85 LEU A O 1
ATOM 711 N N . PRO A 1 86 ? -8.906 3.399 0.293 1.00 97.00 86 PRO A N 1
ATOM 712 C CA . PRO A 1 86 ? -9.446 4.528 1.054 1.00 97.00 86 PRO A CA 1
ATOM 713 C C . PRO A 1 86 ? -10.797 5.032 0.535 1.00 97.00 86 PRO A C 1
ATOM 715 O O . PRO A 1 86 ? -11.613 5.509 1.322 1.00 97.00 86 PRO A O 1
ATOM 718 N N . GLN A 1 87 ? -11.035 4.966 -0.780 1.00 96.50 87 GLN A N 1
ATOM 719 C CA . GLN A 1 87 ? -12.315 5.352 -1.376 1.00 96.50 87 GLN A CA 1
ATOM 720 C C . GLN A 1 87 ? -13.425 4.375 -0.970 1.00 96.50 87 GLN A C 1
ATOM 722 O O . GLN A 1 87 ? -14.472 4.818 -0.502 1.00 96.50 87 GLN A O 1
ATOM 727 N N . LEU A 1 88 ? -13.174 3.071 -1.100 1.00 97.94 88 LEU A N 1
ATOM 728 C CA . LEU A 1 88 ? -14.108 2.012 -0.710 1.00 97.94 88 LEU A CA 1
ATOM 729 C C . LEU A 1 88 ? -14.398 2.053 0.798 1.00 97.94 88 LEU A C 1
ATOM 731 O O . LEU A 1 88 ? -15.554 1.976 1.197 1.00 97.94 88 LEU A O 1
ATOM 735 N N . ALA A 1 89 ? -13.383 2.289 1.636 1.00 98.06 89 ALA A N 1
ATOM 736 C CA . ALA A 1 89 ? -13.566 2.442 3.081 1.00 98.06 89 ALA A CA 1
ATOM 737 C C . ALA A 1 89 ? -14.544 3.572 3.425 1.00 98.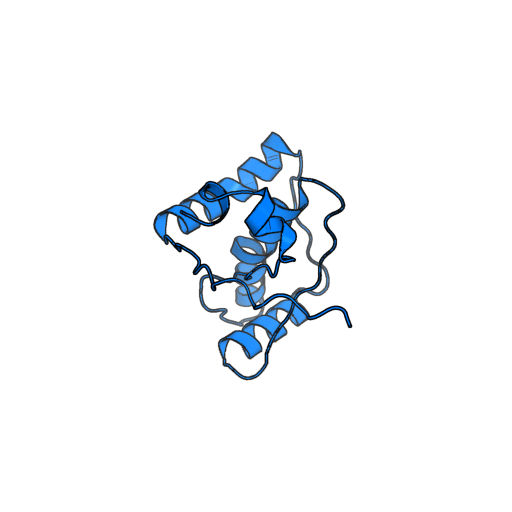06 89 ALA A C 1
ATOM 739 O O . ALA A 1 89 ? -15.477 3.369 4.200 1.00 98.06 89 ALA A O 1
ATOM 740 N N . ARG A 1 90 ? -14.397 4.743 2.787 1.00 97.31 90 ARG A N 1
ATOM 741 C CA . ARG A 1 90 ? -15.317 5.876 2.988 1.00 97.31 90 ARG A CA 1
ATOM 742 C C . ARG A 1 90 ? -16.746 5.541 2.573 1.00 97.31 90 ARG A C 1
ATOM 744 O O . ARG A 1 90 ? -17.674 5.951 3.261 1.00 97.31 90 ARG A O 1
ATOM 751 N N . GLN A 1 91 ? -16.924 4.798 1.480 1.00 96.81 91 GLN A N 1
ATOM 752 C CA . GLN A 1 91 ? -18.245 4.333 1.039 1.00 96.81 91 GLN A CA 1
ATOM 753 C C . GLN A 1 91 ? -18.888 3.375 2.054 1.00 96.81 91 GLN A C 1
ATOM 755 O O . GLN A 1 91 ? -20.108 3.353 2.173 1.00 96.81 91 GLN A O 1
ATOM 760 N N . GLN A 1 92 ? -18.078 2.641 2.820 1.00 96.06 92 GLN A N 1
ATOM 761 C CA . GLN A 1 92 ? -18.515 1.760 3.909 1.00 96.06 92 GLN A CA 1
ATOM 762 C C . GLN A 1 92 ? -18.610 2.470 5.274 1.00 96.06 92 GLN A C 1
ATOM 764 O O . GLN A 1 92 ? -18.841 1.823 6.291 1.00 96.06 92 GLN A O 1
ATOM 769 N N . GLY A 1 93 ? -18.414 3.793 5.332 1.00 97.38 93 GLY A N 1
ATOM 770 C CA . GLY A 1 93 ? -18.428 4.554 6.587 1.00 97.38 93 GLY A CA 1
ATOM 771 C C . GLY A 1 93 ? -17.194 4.346 7.475 1.00 97.38 93 GLY A C 1
ATOM 772 O O . GLY A 1 93 ? -17.175 4.806 8.616 1.00 97.38 93 GLY A O 1
ATOM 773 N N . VAL A 1 94 ? -16.146 3.692 6.966 1.00 97.44 94 VAL A N 1
ATOM 774 C CA . VAL A 1 94 ? -14.883 3.457 7.676 1.00 97.44 94 VAL A CA 1
ATOM 775 C C . VAL A 1 94 ? -13.850 4.509 7.274 1.00 97.44 94 VAL A C 1
ATOM 777 O O . VAL A 1 94 ? -13.576 4.742 6.096 1.00 97.44 94 VAL A O 1
ATOM 780 N N . SER A 1 95 ? -13.222 5.140 8.267 1.00 94.94 95 SER A N 1
ATOM 781 C CA . SER A 1 95 ? -12.140 6.101 8.039 1.00 94.94 95 SER A CA 1
ATOM 782 C C . SER A 1 95 ? -10.780 5.441 8.259 1.00 94.94 95 SER A C 1
ATOM 784 O O . SER A 1 95 ? -10.374 5.190 9.393 1.00 94.94 95 SER A O 1
ATOM 786 N N . LEU A 1 96 ? -10.062 5.167 7.167 1.00 97.38 96 LEU A N 1
ATOM 787 C CA . LEU A 1 96 ? -8.668 4.725 7.223 1.00 97.38 96 LEU A CA 1
ATOM 788 C C . LEU A 1 96 ? -7.728 5.935 7.326 1.00 97.38 96 LEU A C 1
ATOM 790 O O . LEU A 1 96 ? -7.841 6.898 6.560 1.00 97.38 96 LEU A O 1
ATOM 794 N N . LYS A 1 97 ? -6.760 5.875 8.245 1.00 96.50 97 LYS A N 1
ATOM 795 C CA . LYS A 1 97 ? -5.695 6.877 8.385 1.00 96.50 97 LYS A CA 1
ATOM 796 C C . LYS A 1 97 ? -4.815 6.877 7.132 1.00 96.50 97 LYS A C 1
ATOM 798 O O . LYS A 1 97 ? -4.450 5.826 6.610 1.00 96.50 97 LYS A O 1
ATOM 803 N N . SER A 1 98 ? -4.454 8.063 6.656 1.00 93.94 98 SER A N 1
ATOM 804 C CA . SER A 1 98 ? -3.553 8.229 5.513 1.00 93.94 98 SER A CA 1
ATOM 805 C C . SER A 1 98 ? -2.091 8.333 5.978 1.00 93.94 98 SER A C 1
ATOM 807 O O . SER A 1 98 ? -1.854 8.964 7.006 1.00 93.94 98 SER A O 1
ATOM 809 N N . PRO A 1 99 ? -1.109 7.813 5.216 1.00 94.81 99 PRO A N 1
ATOM 810 C CA . PRO A 1 99 ? -1.276 7.006 4.009 1.00 94.81 99 PRO A CA 1
ATOM 811 C C . PRO A 1 99 ? -1.687 5.565 4.337 1.00 94.81 99 PRO A C 1
ATOM 813 O O . PRO A 1 99 ? -1.156 4.945 5.257 1.00 94.81 99 PRO A O 1
ATOM 816 N N . VAL A 1 100 ? -2.591 5.001 3.536 1.00 95.94 100 VAL A N 1
ATOM 817 C CA . VAL A 1 100 ? -2.822 3.552 3.510 1.00 95.94 100 VAL A CA 1
ATOM 818 C C . VAL A 1 100 ? -1.723 2.951 2.639 1.00 95.94 100 VAL A C 1
ATOM 820 O O . VAL A 1 100 ? -1.666 3.220 1.443 1.00 95.94 100 VAL A O 1
ATOM 823 N N . HIS A 1 101 ? -0.783 2.239 3.254 1.00 93.19 101 HIS A N 1
ATOM 824 C CA . HIS A 1 101 ? 0.433 1.749 2.603 1.00 93.19 101 HIS A CA 1
ATOM 825 C C . HIS A 1 101 ? 0.862 0.396 3.184 1.00 93.19 101 HIS A C 1
ATOM 827 O O . HIS A 1 101 ? 0.218 -0.137 4.090 1.00 93.19 101 HIS A O 1
ATOM 833 N N . ALA A 1 102 ? 1.938 -0.163 2.640 1.00 91.94 102 ALA A N 1
ATOM 834 C CA . ALA A 1 102 ? 2.581 -1.369 3.139 1.00 91.94 102 ALA A CA 1
ATOM 835 C C . ALA A 1 102 ? 4.096 -1.149 3.215 1.00 91.94 102 ALA A C 1
ATOM 837 O O . ALA A 1 102 ? 4.656 -0.368 2.444 1.00 91.94 102 ALA A O 1
ATOM 838 N N . HIS A 1 103 ? 4.748 -1.856 4.135 1.00 88.75 103 HIS A N 1
ATOM 839 C CA . HIS A 1 103 ? 6.196 -2.022 4.134 1.00 88.75 103 HIS A CA 1
ATOM 840 C C . HIS A 1 103 ? 6.515 -3.390 3.546 1.00 88.75 103 HIS A C 1
ATOM 842 O O . HIS A 1 103 ? 5.974 -4.402 3.993 1.00 88.75 103 HIS A O 1
ATOM 848 N N . PHE A 1 104 ? 7.377 -3.412 2.537 1.00 84.50 104 PHE A N 1
ATOM 849 C CA . PHE A 1 104 ? 7.823 -4.659 1.940 1.00 84.50 104 PHE A CA 1
ATOM 850 C C . PHE A 1 104 ? 8.930 -5.268 2.792 1.00 84.50 104 PHE A C 1
ATOM 852 O O . PHE A 1 104 ? 9.860 -4.581 3.214 1.00 84.50 104 PHE A O 1
ATOM 859 N N . ILE A 1 105 ? 8.810 -6.568 3.035 1.00 83.50 105 ILE A N 1
ATOM 860 C CA . ILE A 1 105 ? 9.846 -7.370 3.672 1.00 83.50 105 ILE A CA 1
ATOM 861 C C . ILE A 1 105 ? 10.565 -8.097 2.545 1.00 83.50 105 ILE A C 1
ATOM 863 O O . ILE A 1 105 ? 9.942 -8.849 1.796 1.00 83.50 105 ILE A O 1
ATOM 867 N N . TYR A 1 106 ? 11.862 -7.847 2.420 1.00 76.94 106 TYR A N 1
ATOM 868 C CA . TYR A 1 106 ? 12.707 -8.462 1.407 1.00 76.94 106 TYR A CA 1
ATOM 869 C C . TYR A 1 106 ? 13.669 -9.454 2.047 1.00 76.94 106 TYR A C 1
ATOM 871 O O . TYR A 1 106 ? 14.066 -9.294 3.203 1.00 76.94 106 TYR A O 1
ATOM 879 N N . ASP A 1 107 ? 14.066 -10.463 1.275 1.00 76.75 107 ASP A N 1
ATOM 880 C CA . ASP A 1 107 ? 15.190 -11.309 1.656 1.00 76.75 107 ASP A CA 1
ATOM 881 C C . ASP A 1 107 ? 16.501 -10.502 1.675 1.00 76.75 107 ASP A C 1
ATOM 883 O O . ASP A 1 107 ? 16.657 -9.526 0.932 1.00 76.75 107 ASP A O 1
ATOM 887 N N . ARG A 1 108 ? 17.462 -10.939 2.501 1.00 77.00 108 ARG A N 1
ATOM 888 C CA . ARG A 1 108 ? 18.794 -10.332 2.665 1.00 77.00 108 ARG A CA 1
ATOM 889 C C . ARG A 1 108 ? 19.509 -10.081 1.332 1.00 77.00 108 ARG A C 1
ATOM 891 O O . ARG A 1 108 ? 20.263 -9.114 1.232 1.00 77.00 108 ARG A O 1
ATOM 898 N N . GLY A 1 109 ? 19.299 -10.930 0.325 1.00 74.69 109 GLY A N 1
ATOM 899 C CA . GLY A 1 109 ? 19.957 -10.792 -0.975 1.00 74.69 109 GLY A CA 1
ATOM 900 C C . GLY A 1 109 ? 19.556 -9.535 -1.755 1.00 74.69 109 GLY A C 1
ATOM 901 O O . GLY A 1 109 ? 20.385 -8.992 -2.479 1.00 74.69 109 GLY A O 1
ATOM 902 N N . ILE A 1 110 ? 18.322 -9.041 -1.589 1.00 74.31 110 ILE A N 1
ATOM 903 C CA . ILE A 1 110 ? 17.805 -7.905 -2.370 1.00 74.31 110 ILE A CA 1
ATOM 904 C C . ILE A 1 110 ? 18.550 -6.606 -2.022 1.00 74.31 110 ILE A C 1
ATOM 906 O O . ILE A 1 110 ? 19.091 -6.003 -2.946 1.00 74.31 110 ILE A O 1
ATOM 910 N N . PRO A 1 111 ? 18.666 -6.184 -0.743 1.00 69.62 111 PRO A N 1
ATOM 911 C CA . PRO A 1 111 ? 19.461 -5.005 -0.395 1.00 69.62 111 PRO A CA 1
ATOM 912 C C . PRO A 1 111 ? 20.930 -5.114 -0.821 1.00 69.62 111 PRO A C 1
ATOM 914 O O . PRO A 1 111 ? 21.497 -4.148 -1.316 1.00 69.62 111 PRO A O 1
ATOM 917 N N . LEU A 1 112 ? 21.536 -6.299 -0.670 1.00 71.88 112 LEU A N 1
ATOM 918 C CA . LEU A 1 112 ? 22.949 -6.516 -1.001 1.00 71.88 112 LEU A CA 1
ATOM 919 C C . LEU A 1 112 ? 23.226 -6.453 -2.509 1.00 71.88 112 LEU A C 1
ATOM 921 O O . LEU A 1 112 ? 24.284 -5.983 -2.915 1.00 71.88 112 LEU A O 1
ATOM 925 N N . TRP A 1 113 ? 22.294 -6.929 -3.339 1.00 71.81 113 TRP A N 1
ATOM 926 C CA . TRP A 1 113 ? 22.423 -6.889 -4.797 1.00 71.81 113 TRP A CA 1
ATOM 927 C C . TRP A 1 113 ? 22.035 -5.531 -5.388 1.00 71.81 113 TRP A C 1
ATOM 929 O O . TRP A 1 113 ? 22.680 -5.057 -6.322 1.00 71.81 113 TRP A O 1
ATOM 939 N N . ALA A 1 114 ? 20.980 -4.906 -4.861 1.00 69.56 114 ALA A N 1
ATOM 940 C CA . ALA A 1 114 ? 20.426 -3.676 -5.416 1.00 69.56 114 ALA A CA 1
ATOM 941 C C . ALA A 1 114 ? 21.321 -2.442 -5.176 1.00 69.56 114 ALA A C 1
ATOM 943 O O . ALA A 1 114 ? 21.201 -1.448 -5.896 1.00 69.56 114 ALA A O 1
ATOM 944 N N . GLY A 1 115 ? 22.237 -2.528 -4.204 1.00 68.12 115 GLY A N 1
ATOM 945 C CA . GLY A 1 115 ? 23.190 -1.476 -3.863 1.00 68.12 115 GLY A CA 1
ATOM 946 C C . GLY A 1 115 ? 22.541 -0.254 -3.208 1.00 68.12 115 GLY A C 1
ATOM 947 O O . GLY A 1 115 ? 21.321 -0.172 -3.036 1.00 68.12 115 GLY A O 1
ATOM 948 N N . ASP A 1 116 ? 23.380 0.722 -2.862 1.00 67.38 116 ASP A N 1
ATOM 949 C CA . ASP A 1 116 ? 23.003 1.854 -2.002 1.00 67.38 116 ASP A CA 1
ATOM 950 C C . ASP A 1 116 ? 21.825 2.669 -2.572 1.00 67.38 116 ASP A C 1
ATOM 952 O O . ASP A 1 116 ? 20.878 3.005 -1.856 1.00 67.38 116 ASP A O 1
ATOM 956 N N . LYS A 1 117 ? 21.770 2.820 -3.904 1.00 63.53 117 LYS A N 1
ATOM 957 C CA . LYS A 1 117 ? 20.720 3.580 -4.609 1.00 63.53 117 LYS A CA 1
ATOM 958 C C . LYS A 1 117 ? 19.294 3.085 -4.340 1.00 63.53 117 LYS A C 1
ATOM 960 O O . LYS A 1 117 ? 18.356 3.871 -4.463 1.00 63.53 117 LYS A O 1
ATOM 965 N N . VAL A 1 118 ? 19.105 1.804 -4.012 1.00 62.78 118 VAL A N 1
ATOM 966 C CA . VAL A 1 118 ? 17.786 1.225 -3.678 1.00 62.78 118 VAL A CA 1
ATOM 967 C C . VAL A 1 118 ? 17.536 1.221 -2.167 1.00 62.78 118 VAL A C 1
ATOM 969 O O . VAL A 1 118 ? 16.385 1.264 -1.732 1.00 62.78 118 VAL A O 1
ATOM 972 N N . GLY A 1 119 ? 18.601 1.242 -1.365 1.00 59.12 119 GLY A N 1
ATOM 973 C CA . GLY A 1 119 ? 18.557 1.433 0.085 1.00 59.12 119 GLY A CA 1
ATOM 974 C C . GLY A 1 119 ? 18.350 2.885 0.521 1.00 59.12 119 GLY A C 1
ATOM 975 O O . GLY A 1 119 ? 18.362 3.151 1.715 1.00 59.12 119 GLY A O 1
ATOM 976 N N . TRP A 1 120 ? 18.141 3.823 -0.408 1.00 55.34 120 TRP A N 1
ATOM 977 C CA . TRP A 1 120 ? 18.081 5.258 -0.100 1.00 55.34 120 TRP A CA 1
ATOM 978 C C . TRP A 1 120 ? 19.386 5.783 0.540 1.00 55.34 120 TRP A C 1
ATOM 980 O O . TRP A 1 120 ? 19.331 6.693 1.370 1.00 55.34 120 TRP A O 1
ATOM 990 N N . GLY A 1 121 ? 20.529 5.200 0.139 1.00 50.25 121 GLY A N 1
ATOM 991 C CA . GLY A 1 121 ? 21.904 5.610 0.456 1.00 50.25 121 GLY A CA 1
ATOM 992 C C . GLY A 1 121 ? 22.663 6.073 -0.783 1.00 50.25 121 GLY A C 1
ATOM 993 O O . GLY A 1 121 ? 22.590 5.382 -1.824 1.00 50.25 121 GLY A O 1
#

pLDDT: mean 89.25, std 11.09, range [47.12, 98.25]

Sequence (121 aa):
MTQAQPSLEFIPPAYNPLVWNVAKRIIPFWLKYNNHIVDVEIDRASELIDLYHQFQQGKTRFMLAFRHPTIADPPCIAQLLWNKLPQLARQQGVSLKSPVHAHFIYDRGIPLWAGDKVGWG

Secondary structure (DSSP, 8-state):
--PPPPPPPP------HHHHHHHHHHHHHHHHHHS-------TTHHHHHHHHHHHHTTS----------STTHHHHHHHIIIIIHHHHHHHTT--PPSP---PPP--THHHHHH-GGGTT-

Foldseek 3Di:
DDDDDDDDDDQDDPDDPVVLVVLLVCLCVCCCPVVVCNDQDDPPLVVVLVLQLCVQVVNDDDDDDDDPPDPCVVSSVSNVQAPVSCVVCVVVVHHGDPPRDDDDDDDPVCDVVVDVVVSVD